Protein AF-A0A7J6QIS1-F1 (afdb_monomer_lite)

Radius of gyration: 15.78 Å; chains: 1; bounding box: 37×29×40 Å

Organism: Perkinsus olseni (NCBI:txid32597)

Structure (mmCIF, N/CA/C/O backbone):
data_AF-A0A7J6QIS1-F1
#
_entry.id   AF-A0A7J6QIS1-F1
#
loop_
_atom_site.group_PDB
_atom_site.id
_atom_site.type_symbol
_atom_site.label_atom_id
_atom_site.label_alt_id
_atom_site.label_comp_id
_atom_site.label_asym_id
_atom_site.label_entity_id
_atom_site.label_seq_id
_atom_site.pdbx_PDB_ins_code
_atom_site.Cartn_x
_atom_site.Cartn_y
_atom_site.Cartn_z
_atom_site.occupancy
_atom_site.B_iso_or_equiv
_atom_site.auth_seq_id
_atom_site.auth_comp_id
_atom_site.auth_asym_id
_atom_site.auth_atom_id
_atom_site.pdbx_PDB_model_num
ATOM 1 N N . MET A 1 1 ? -11.124 -16.860 -24.179 1.00 34.50 1 MET A N 1
ATOM 2 C CA . MET A 1 1 ? -10.151 -15.797 -24.505 1.00 34.50 1 MET A CA 1
ATOM 3 C C . MET A 1 1 ? -9.188 -15.702 -23.327 1.00 34.50 1 MET A C 1
ATOM 5 O O . MET A 1 1 ? -9.628 -15.355 -22.237 1.00 34.50 1 MET A O 1
ATOM 9 N N . SER A 1 2 ? -7.944 -16.158 -23.479 1.00 35.12 2 SER A N 1
ATOM 10 C CA . SER A 1 2 ? -6.930 -16.080 -22.418 1.00 35.12 2 SER A CA 1
ATOM 11 C C . SER A 1 2 ? -6.404 -14.650 -22.326 1.00 35.12 2 SER A C 1
ATOM 13 O O . SER A 1 2 ? -6.109 -14.028 -23.344 1.00 35.12 2 SER A O 1
ATOM 15 N N . LEU A 1 3 ? -6.338 -14.113 -21.109 1.00 31.52 3 LEU A N 1
ATOM 16 C CA . LEU A 1 3 ? -5.778 -12.786 -20.859 1.00 31.52 3 LEU A CA 1
ATOM 17 C C . LEU A 1 3 ? -4.242 -12.828 -20.983 1.00 31.52 3 LEU A C 1
ATOM 19 O O . LEU A 1 3 ? -3.666 -13.872 -20.684 1.00 31.52 3 LEU A O 1
ATOM 23 N N . PRO A 1 4 ? -3.585 -11.724 -21.384 1.00 39.09 4 PRO A N 1
ATOM 24 C CA . PRO A 1 4 ? -2.126 -11.651 -21.509 1.00 39.09 4 PRO A CA 1
ATOM 25 C C . PRO A 1 4 ? -1.386 -12.044 -20.216 1.00 39.09 4 PRO A C 1
ATOM 27 O O . PRO A 1 4 ? -1.831 -11.713 -19.116 1.00 39.09 4 PRO A O 1
ATOM 30 N N . ASP A 1 5 ? -0.220 -12.685 -20.334 1.00 44.94 5 ASP A N 1
ATOM 31 C CA . ASP A 1 5 ? 0.579 -13.208 -19.206 1.00 44.94 5 ASP A CA 1
ATOM 32 C C . ASP A 1 5 ? 1.032 -12.149 -18.177 1.00 44.94 5 ASP A C 1
ATOM 34 O O . ASP A 1 5 ? 1.325 -12.473 -17.021 1.00 44.94 5 ASP A O 1
ATOM 38 N N . SER A 1 6 ? 1.072 -10.867 -18.550 1.00 41.31 6 SER A N 1
ATOM 39 C CA . SER A 1 6 ? 1.333 -9.749 -17.628 1.00 41.31 6 SER A CA 1
ATOM 40 C C . SER A 1 6 ? 0.154 -9.488 -16.679 1.00 41.31 6 SER A C 1
ATOM 42 O O . SER A 1 6 ? 0.353 -9.234 -15.490 1.00 41.31 6 SER A O 1
ATOM 44 N N . LEU A 1 7 ? -1.080 -9.662 -17.162 1.00 40.41 7 LEU A N 1
ATOM 45 C CA . LEU A 1 7 ? -2.309 -9.608 -16.363 1.00 40.41 7 LEU A CA 1
ATOM 46 C C . LEU A 1 7 ? -2.466 -10.841 -15.459 1.00 40.41 7 LEU A C 1
ATOM 48 O O . LEU A 1 7 ? -3.124 -10.762 -14.423 1.00 40.41 7 LEU A O 1
ATOM 52 N N . ALA A 1 8 ? -1.866 -11.982 -15.813 1.00 44.88 8 ALA A N 1
ATOM 53 C CA . ALA A 1 8 ? -1.900 -13.192 -14.990 1.00 44.88 8 ALA A CA 1
ATOM 54 C C . ALA A 1 8 ? -1.049 -13.071 -13.708 1.00 44.88 8 ALA A C 1
ATOM 56 O O . ALA A 1 8 ? -1.458 -13.571 -12.659 1.00 44.88 8 ALA A O 1
ATOM 57 N N . ARG A 1 9 ? 0.088 -12.359 -13.756 1.00 48.56 9 ARG A N 1
ATOM 58 C CA . ARG A 1 9 ? 1.002 -12.186 -12.608 1.00 48.56 9 ARG A CA 1
ATOM 59 C C . ARG A 1 9 ? 0.478 -11.205 -11.554 1.00 48.56 9 ARG A C 1
ATOM 61 O O . ARG A 1 9 ? 0.541 -11.511 -10.366 1.00 48.56 9 ARG A O 1
ATOM 68 N N . GLY A 1 10 ? -0.145 -10.097 -11.968 1.00 50.31 10 GLY A N 1
ATOM 69 C CA . GLY A 1 10 ? -0.805 -9.161 -11.045 1.00 50.31 10 GLY A CA 1
ATOM 70 C C . GLY A 1 10 ? -1.972 -9.793 -10.274 1.00 50.31 10 GLY A C 1
ATOM 71 O O . GLY A 1 10 ? -2.164 -9.522 -9.091 1.00 50.31 10 GLY A O 1
ATOM 72 N N . LYS A 1 11 ? -2.710 -10.726 -10.894 1.00 55.44 11 LYS A N 1
ATOM 73 C CA . LYS A 1 11 ? -3.888 -11.388 -10.298 1.00 55.44 11 LYS A CA 1
ATOM 74 C C . LYS A 1 11 ? -3.607 -12.212 -9.044 1.00 55.44 11 LYS A C 1
ATOM 76 O O . LYS A 1 11 ? -4.519 -12.385 -8.235 1.00 55.44 11 LYS A O 1
ATOM 81 N N . ALA A 1 12 ? -2.384 -12.703 -8.842 1.00 61.94 12 ALA A N 1
ATOM 82 C CA . ALA A 1 12 ? -2.049 -13.418 -7.611 1.00 61.94 12 ALA A CA 1
ATOM 83 C C . ALA A 1 12 ? -2.156 -12.504 -6.376 1.00 61.94 12 ALA A C 1
ATOM 85 O O . ALA A 1 12 ? -2.568 -12.974 -5.315 1.00 61.94 12 ALA A O 1
ATOM 86 N N . ALA A 1 13 ? -1.866 -11.204 -6.519 1.00 67.88 13 ALA A N 1
ATOM 87 C CA . ALA A 1 13 ? -2.025 -10.217 -5.452 1.00 67.88 13 ALA A CA 1
ATOM 88 C C . ALA A 1 13 ? -3.500 -9.857 -5.189 1.00 67.88 13 ALA A C 1
ATOM 90 O O . ALA A 1 13 ? -3.878 -9.604 -4.046 1.00 67.88 13 ALA A O 1
ATOM 91 N N . TYR A 1 14 ? -4.373 -9.941 -6.203 1.00 73.75 14 TYR A N 1
ATOM 92 C CA . TYR A 1 14 ? -5.794 -9.575 -6.074 1.00 73.75 14 TYR A CA 1
ATOM 93 C C . TYR A 1 14 ? -6.548 -10.416 -5.040 1.00 73.75 14 TYR A C 1
ATOM 95 O O . TYR A 1 14 ? -7.509 -9.930 -4.441 1.00 73.75 14 TYR A O 1
ATOM 103 N N . ARG A 1 15 ? -6.129 -11.665 -4.791 1.00 79.75 15 ARG A N 1
ATOM 104 C CA . ARG A 1 15 ? -6.730 -12.481 -3.721 1.00 79.75 15 ARG A CA 1
ATOM 105 C C . ARG A 1 15 ? -6.507 -11.854 -2.342 1.00 79.75 15 ARG A C 1
ATOM 107 O O . ARG A 1 15 ? -7.407 -11.896 -1.510 1.00 79.75 15 ARG A O 1
ATOM 114 N N . TRP A 1 16 ? -5.341 -11.239 -2.132 1.00 85.94 16 TRP A N 1
ATOM 115 C CA . TRP A 1 16 ? -4.996 -10.541 -0.897 1.00 85.94 16 TRP A CA 1
ATOM 116 C C . TRP A 1 16 ? -5.720 -9.207 -0.808 1.00 85.94 16 TRP A C 1
ATOM 118 O O . TRP A 1 16 ? -6.276 -8.900 0.237 1.00 85.94 16 TRP A O 1
ATOM 128 N N . PHE A 1 17 ? -5.837 -8.477 -1.919 1.00 91.00 17 PHE A N 1
ATOM 129 C CA . PHE A 1 17 ? -6.590 -7.221 -1.952 1.00 91.00 17 PHE A CA 1
ATOM 130 C C . PHE A 1 17 ? -8.058 -7.429 -1.581 1.00 91.00 17 PHE A C 1
ATOM 132 O O . PHE A 1 17 ? -8.597 -6.687 -0.769 1.00 91.00 17 PHE A O 1
ATOM 139 N N . ARG A 1 18 ? -8.690 -8.498 -2.083 1.00 89.38 18 ARG A N 1
ATOM 140 C CA . ARG A 1 18 ? -10.055 -8.877 -1.680 1.00 89.38 18 ARG A CA 1
ATOM 141 C C . ARG A 1 18 ? -10.159 -9.317 -0.220 1.00 89.38 18 ARG A C 1
ATOM 143 O O . ARG A 1 18 ? -11.218 -9.149 0.377 1.00 89.38 18 ARG A O 1
ATOM 150 N N . ALA A 1 19 ? -9.112 -9.923 0.339 1.00 90.50 19 ALA A N 1
ATOM 151 C CA . ALA A 1 19 ? -9.086 -10.284 1.754 1.00 90.50 19 ALA A CA 1
ATOM 152 C C . ALA A 1 19 ? -8.988 -9.026 2.629 1.00 90.50 19 ALA A C 1
ATOM 154 O O . ALA A 1 19 ? -9.792 -8.857 3.542 1.00 90.50 19 ALA A O 1
ATOM 155 N N . TRP A 1 20 ? -8.078 -8.109 2.296 1.00 93.69 20 TRP A N 1
ATOM 156 C CA . TRP A 1 20 ? -7.929 -6.832 2.990 1.00 93.69 20 TRP A CA 1
ATOM 157 C C . TRP A 1 20 ? -9.172 -5.956 2.859 1.00 93.69 20 TRP A C 1
ATOM 159 O O . TRP A 1 20 ? -9.618 -5.417 3.860 1.00 93.69 20 TRP A O 1
ATOM 169 N N . GLU A 1 21 ? -9.800 -5.893 1.685 1.00 94.00 21 GLU A N 1
ATOM 170 C CA . GLU A 1 21 ? -11.064 -5.171 1.470 1.00 94.00 21 GLU A CA 1
ATOM 171 C C . GLU A 1 21 ? -12.162 -5.585 2.460 1.00 94.00 21 GLU A C 1
ATOM 173 O O . GLU A 1 21 ? -12.929 -4.748 2.932 1.00 94.00 21 GLU A O 1
ATOM 178 N N . LYS A 1 22 ? -12.227 -6.882 2.787 1.00 92.81 22 LYS A N 1
ATOM 179 C CA . LYS A 1 22 ? -13.187 -7.430 3.754 1.00 92.81 22 LYS A CA 1
ATOM 180 C C . LYS A 1 22 ? -12.772 -7.215 5.208 1.00 92.81 22 LYS A C 1
ATOM 182 O O . LYS A 1 22 ? -13.636 -7.205 6.076 1.00 92.81 22 LYS A O 1
ATOM 187 N N . GLN A 1 23 ? -11.472 -7.128 5.472 1.00 91.75 23 GLN A N 1
ATOM 188 C CA . GLN A 1 23 ? -10.917 -7.016 6.821 1.00 91.75 23 GLN A CA 1
ATOM 189 C C . GLN A 1 23 ? -10.821 -5.562 7.297 1.00 91.75 23 GLN A C 1
ATOM 191 O O . GLN A 1 23 ? -10.935 -5.303 8.491 1.00 91.75 23 GLN A O 1
ATOM 196 N N . ILE A 1 24 ? -10.567 -4.620 6.388 1.00 93.69 24 ILE A N 1
ATOM 197 C CA . ILE A 1 24 ? -10.388 -3.209 6.721 1.00 93.69 24 ILE A CA 1
ATOM 198 C C . ILE A 1 24 ? -11.725 -2.638 7.183 1.00 93.69 24 ILE A C 1
ATOM 200 O O . ILE A 1 24 ? -12.665 -2.467 6.409 1.00 93.69 24 ILE A O 1
ATOM 204 N N . GLU A 1 25 ? -11.781 -2.300 8.464 1.00 91.62 25 GLU A N 1
ATOM 205 C CA . GLU A 1 25 ? -12.887 -1.551 9.038 1.00 91.62 25 GLU A CA 1
ATOM 206 C C . GLU A 1 25 ? -12.777 -0.064 8.684 1.00 91.62 25 GLU A C 1
ATOM 208 O O . GLU A 1 25 ? -11.686 0.515 8.621 1.00 91.62 25 GLU A O 1
ATOM 213 N N . ALA A 1 26 ? -13.929 0.586 8.512 1.00 86.62 26 ALA A N 1
ATOM 214 C CA . ALA A 1 26 ? -13.988 2.012 8.228 1.00 86.62 26 ALA A CA 1
ATOM 215 C C . ALA A 1 26 ? -13.224 2.825 9.291 1.00 86.62 26 ALA A C 1
ATOM 217 O O . ALA A 1 26 ? -13.446 2.703 10.495 1.00 86.62 26 ALA A O 1
ATOM 218 N N . GLY A 1 27 ? -12.298 3.671 8.837 1.00 83.06 27 GLY A N 1
ATOM 219 C CA . GLY A 1 27 ? -11.496 4.527 9.712 1.00 83.06 27 GLY A CA 1
ATOM 220 C C . GLY A 1 27 ? -10.373 3.815 10.477 1.00 83.06 27 GLY A C 1
ATOM 221 O O . GLY A 1 27 ? -9.610 4.494 11.173 1.00 83.06 27 GLY A O 1
ATOM 222 N N . LYS A 1 28 ? -10.194 2.499 10.326 1.00 93.56 28 LYS A N 1
ATOM 223 C CA . LYS A 1 28 ? -9.094 1.730 10.930 1.00 93.56 28 LYS A CA 1
A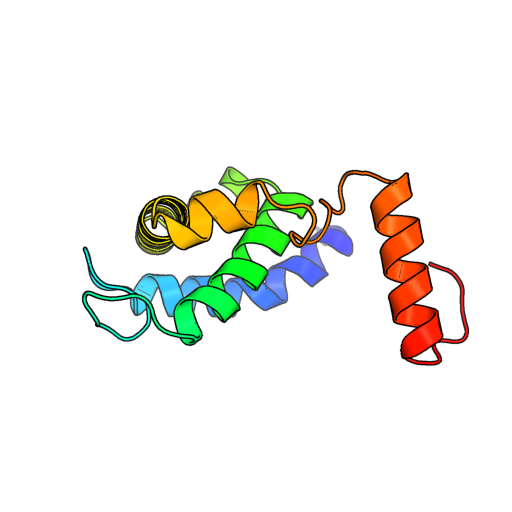TOM 224 C C . LYS A 1 28 ? -7.973 1.444 9.928 1.00 93.56 28 LYS A C 1
ATOM 226 O O . LYS A 1 28 ? -8.090 1.704 8.735 1.00 93.56 28 LYS A O 1
ATOM 231 N N . PHE A 1 29 ? -6.842 0.996 10.454 1.00 94.75 29 PHE A N 1
ATOM 232 C CA . PHE A 1 29 ? -5.734 0.415 9.695 1.00 94.75 29 PHE A CA 1
ATOM 233 C C . PHE A 1 29 ? -5.883 -1.115 9.626 1.00 94.75 29 PHE A C 1
ATOM 235 O O . PHE A 1 29 ? -6.777 -1.666 10.269 1.00 94.75 29 PHE A O 1
ATOM 242 N N . ILE A 1 30 ? -5.044 -1.811 8.848 1.00 92.12 30 ILE A N 1
ATOM 243 C CA . ILE A 1 30 ? -5.227 -3.243 8.516 1.00 92.12 30 ILE A CA 1
ATOM 244 C C . ILE A 1 30 ? -5.369 -4.143 9.753 1.00 92.12 30 ILE A C 1
ATOM 246 O O . ILE A 1 30 ? -6.104 -5.130 9.727 1.00 92.12 30 ILE A O 1
ATOM 250 N N . ALA A 1 31 ? -4.704 -3.794 10.855 1.00 91.25 31 ALA A N 1
ATOM 251 C CA . ALA A 1 31 ? -4.763 -4.535 12.114 1.00 91.25 31 ALA A CA 1
ATOM 252 C C . ALA A 1 31 ? -5.980 -4.188 13.007 1.00 91.25 31 ALA A C 1
ATOM 254 O O . ALA A 1 31 ? -5.997 -4.558 14.177 1.00 91.25 31 ALA A O 1
ATOM 255 N N . GLY A 1 32 ? -6.970 -3.436 12.510 1.00 93.12 32 GLY A N 1
ATOM 256 C CA . GLY A 1 32 ? -8.121 -2.964 13.302 1.00 93.12 32 GLY A CA 1
ATOM 257 C C . GLY A 1 32 ? -7.790 -1.800 14.250 1.00 93.12 32 GLY A C 1
ATOM 258 O O . GLY A 1 32 ? -8.594 -1.389 15.090 1.00 93.12 32 GLY A O 1
ATOM 259 N N . THR A 1 33 ? -6.593 -1.229 14.127 1.00 93.00 33 THR A N 1
ATOM 260 C CA . THR A 1 33 ? -6.069 -0.176 15.002 1.00 93.00 33 THR A CA 1
ATOM 261 C C . THR A 1 33 ? -6.358 1.224 14.457 1.00 93.00 33 THR A C 1
ATOM 263 O O . THR A 1 33 ? -6.617 1.428 13.271 1.00 93.00 33 THR A O 1
ATOM 266 N N . SER A 1 34 ? -6.311 2.235 15.330 1.00 92.25 34 SER A N 1
ATOM 267 C CA . SER A 1 34 ? -6.373 3.647 14.915 1.00 92.25 34 SER A CA 1
ATOM 268 C C . SER A 1 34 ? -5.033 4.182 14.402 1.00 92.25 34 SER A C 1
ATOM 270 O O . SER A 1 34 ? -5.025 5.189 13.699 1.00 92.25 34 SER A O 1
ATOM 272 N N . GLN A 1 35 ? -3.930 3.499 14.719 1.00 92.75 35 GLN A N 1
ATOM 273 C CA . GLN A 1 35 ? -2.565 3.822 14.298 1.00 92.75 35 GLN A CA 1
ATOM 274 C C . GLN A 1 35 ? -2.046 2.784 13.298 1.00 92.75 35 GLN A C 1
ATOM 276 O O . GLN A 1 35 ? -2.404 1.610 13.436 1.00 92.75 35 GLN A O 1
ATOM 281 N N . PRO A 1 36 ? -1.220 3.181 12.315 1.00 94.56 36 PRO A N 1
ATOM 282 C CA . PRO A 1 36 ? -0.644 2.241 11.368 1.00 94.56 36 PRO A CA 1
ATOM 283 C C . PRO A 1 36 ? 0.356 1.315 12.060 1.00 94.56 36 PRO A C 1
ATOM 285 O O . PRO A 1 36 ? 1.040 1.691 13.013 1.00 94.56 36 PRO A O 1
ATOM 288 N N . THR A 1 37 ? 0.453 0.100 11.545 1.00 94.50 37 THR A N 1
ATOM 289 C CA . THR A 1 37 ? 1.380 -0.936 11.997 1.00 94.50 37 THR A CA 1
ATOM 290 C C . THR A 1 37 ? 2.311 -1.340 10.856 1.00 94.50 37 THR A C 1
ATOM 292 O O . THR A 1 37 ? 2.157 -0.899 9.717 1.00 94.50 37 THR A O 1
ATOM 295 N N . VAL A 1 38 ? 3.261 -2.235 11.132 1.00 93.75 38 VAL A N 1
ATOM 296 C CA . VAL A 1 38 ? 4.103 -2.838 10.082 1.00 93.75 38 VAL A CA 1
ATOM 297 C C . VAL A 1 38 ? 3.259 -3.558 9.019 1.00 93.75 38 VAL A C 1
ATOM 299 O O . VAL A 1 38 ? 3.641 -3.593 7.854 1.00 93.75 38 VAL A O 1
ATOM 302 N N . ALA A 1 39 ? 2.078 -4.077 9.374 1.00 93.12 39 ALA A N 1
ATOM 303 C CA . ALA A 1 39 ? 1.188 -4.694 8.393 1.00 93.12 39 ALA A CA 1
ATOM 304 C C . ALA A 1 39 ? 0.759 -3.696 7.304 1.00 93.12 39 ALA A C 1
ATOM 306 O O . ALA A 1 39 ? 0.681 -4.063 6.132 1.00 93.12 39 ALA A O 1
ATOM 307 N N . ASP A 1 40 ? 0.543 -2.431 7.675 1.00 95.12 40 ASP A N 1
ATOM 308 C CA . ASP A 1 40 ? 0.142 -1.388 6.738 1.00 95.12 40 ASP A CA 1
ATOM 309 C C . ASP A 1 40 ? 1.272 -1.039 5.765 1.00 95.12 40 ASP A C 1
ATOM 311 O O . ASP A 1 40 ? 1.017 -0.904 4.572 1.00 95.12 40 ASP A O 1
ATOM 315 N N . SER A 1 41 ? 2.526 -0.952 6.227 1.00 93.19 41 SER A N 1
ATOM 316 C CA . SER A 1 41 ? 3.664 -0.677 5.336 1.00 93.19 41 SER A CA 1
ATOM 317 C C . SER A 1 41 ? 3.911 -1.816 4.348 1.00 93.19 41 SER A C 1
ATOM 319 O O . SER A 1 41 ? 4.105 -1.560 3.158 1.00 93.19 41 SER A O 1
ATOM 321 N N . CYS A 1 42 ? 3.837 -3.068 4.806 1.00 92.19 42 CYS A N 1
ATOM 322 C CA . CYS A 1 42 ? 3.966 -4.235 3.937 1.00 92.19 42 CYS A CA 1
ATOM 323 C C . CYS A 1 42 ? 2.842 -4.296 2.896 1.00 92.19 42 CYS A C 1
ATOM 325 O O . CYS A 1 42 ? 3.114 -4.473 1.709 1.00 92.19 42 CYS A O 1
ATOM 327 N N . ALA A 1 43 ? 1.588 -4.116 3.318 1.00 93.19 43 ALA A N 1
ATOM 328 C CA . ALA A 1 43 ? 0.455 -4.122 2.401 1.00 93.19 43 ALA A CA 1
ATOM 329 C C . ALA A 1 43 ? 0.523 -2.958 1.405 1.00 93.19 43 ALA A C 1
ATOM 331 O O . ALA A 1 43 ? 0.245 -3.153 0.221 1.00 93.19 43 ALA A O 1
ATOM 332 N N . LEU A 1 44 ? 0.944 -1.769 1.856 1.00 93.75 44 LEU A N 1
ATOM 333 C CA . LEU A 1 44 ? 1.022 -0.587 1.002 1.00 93.75 44 LEU A CA 1
ATOM 334 C C . LEU A 1 44 ? 2.031 -0.801 -0.117 1.00 93.75 44 LEU A C 1
ATOM 336 O O . LEU A 1 44 ? 1.720 -0.461 -1.251 1.00 93.75 44 LEU A O 1
ATOM 340 N N . ARG A 1 45 ? 3.190 -1.418 0.156 1.00 90.56 45 ARG A N 1
ATOM 341 C CA . ARG A 1 45 ? 4.163 -1.732 -0.903 1.00 90.56 45 ARG A CA 1
ATOM 342 C C . ARG A 1 45 ? 3.538 -2.593 -1.999 1.00 90.56 45 ARG A C 1
ATOM 344 O O . ARG A 1 45 ? 3.655 -2.245 -3.165 1.00 90.56 45 ARG A O 1
ATOM 351 N N . VAL A 1 46 ? 2.820 -3.654 -1.628 1.00 89.81 46 VAL A N 1
ATOM 352 C CA . VAL A 1 46 ? 2.176 -4.559 -2.597 1.00 89.81 46 VAL A CA 1
ATOM 353 C C . VAL A 1 46 ? 1.091 -3.843 -3.408 1.00 89.81 46 VAL A C 1
ATOM 355 O O . VAL A 1 46 ? 0.975 -4.064 -4.616 1.00 89.81 46 VAL A O 1
ATOM 358 N N . VAL A 1 47 ? 0.291 -2.988 -2.761 1.00 91.44 47 VAL A N 1
ATOM 359 C CA . VAL A 1 47 ? -0.737 -2.189 -3.444 1.00 91.44 47 VAL A CA 1
ATOM 360 C C . VAL A 1 47 ? -0.098 -1.174 -4.388 1.00 91.44 47 VAL A C 1
ATOM 362 O O . VAL A 1 47 ? -0.493 -1.122 -5.549 1.00 91.44 47 VAL A O 1
ATOM 365 N N . GLU A 1 48 ? 0.899 -0.413 -3.928 1.00 90.75 48 GLU A N 1
ATOM 366 C CA . GLU A 1 48 ? 1.596 0.580 -4.750 1.00 90.75 48 GLU A CA 1
ATOM 367 C C . GLU A 1 48 ? 2.312 -0.071 -5.933 1.00 90.75 48 GLU A C 1
ATOM 369 O O . GLU A 1 48 ? 2.194 0.451 -7.033 1.00 90.75 48 GLU A O 1
ATOM 374 N N . ASP A 1 49 ? 2.950 -1.235 -5.762 1.00 85.62 49 ASP A N 1
ATOM 375 C CA . ASP A 1 49 ? 3.523 -2.002 -6.877 1.00 85.62 49 ASP A CA 1
ATOM 376 C C . ASP A 1 49 ? 2.468 -2.273 -7.955 1.00 85.62 49 ASP A C 1
ATOM 378 O O . ASP A 1 49 ? 2.642 -1.938 -9.127 1.00 85.62 49 ASP A O 1
ATOM 382 N N . CYS A 1 50 ? 1.322 -2.835 -7.565 1.00 84.69 50 CYS A N 1
ATOM 383 C CA . CYS A 1 50 ? 0.261 -3.142 -8.520 1.00 84.69 50 CYS A CA 1
ATOM 384 C C . CYS A 1 50 ? -0.315 -1.874 -9.164 1.00 84.69 50 CYS A C 1
ATOM 386 O O . CYS A 1 50 ? -0.559 -1.862 -10.368 1.00 84.69 50 CYS A O 1
ATOM 388 N N . VAL A 1 51 ? -0.525 -0.806 -8.393 1.00 88.44 51 VAL A N 1
ATOM 389 C CA . VAL A 1 51 ? -1.021 0.482 -8.899 1.00 88.44 51 VAL A CA 1
ATOM 390 C C . VAL A 1 51 ? -0.022 1.114 -9.869 1.00 88.44 51 VAL A C 1
ATOM 392 O O . VAL A 1 51 ? -0.419 1.666 -10.896 1.00 88.44 51 VAL A O 1
ATOM 395 N N . GLU A 1 52 ? 1.274 1.019 -9.589 1.00 85.06 52 GLU A N 1
ATOM 396 C CA . GLU A 1 52 ? 2.325 1.535 -10.457 1.00 85.06 52 GLU A CA 1
ATOM 397 C C . GLU A 1 52 ? 2.359 0.767 -11.784 1.00 85.06 52 GLU A C 1
ATOM 399 O O . GLU A 1 52 ? 2.400 1.409 -12.832 1.00 85.06 52 GLU A O 1
ATOM 404 N N . TYR A 1 53 ? 2.238 -0.565 -11.775 1.00 77.56 53 TYR A N 1
ATOM 405 C CA . TYR A 1 53 ? 2.190 -1.377 -13.000 1.00 77.56 53 TYR A CA 1
ATOM 406 C C . TYR A 1 53 ? 0.881 -1.217 -13.785 1.00 77.56 53 TYR A C 1
ATOM 408 O O . TYR A 1 53 ? 0.906 -0.929 -14.982 1.00 77.56 53 TYR A O 1
ATOM 416 N N . PHE A 1 54 ? -0.263 -1.384 -13.123 1.00 79.31 54 PHE A N 1
ATOM 417 C CA . PHE A 1 54 ? -1.565 -1.565 -13.776 1.00 79.31 54 PHE A CA 1
ATOM 418 C C . PHE A 1 54 ? -2.457 -0.320 -13.729 1.00 79.31 54 PHE A C 1
ATOM 420 O O . PHE A 1 54 ? -3.368 -0.192 -14.529 1.00 79.31 54 PHE A O 1
ATOM 427 N N . GLY A 1 55 ? -2.163 0.646 -12.859 1.00 84.56 55 GLY A N 1
ATOM 428 C CA . GLY A 1 55 ? -2.986 1.839 -12.662 1.00 84.56 55 GLY A CA 1
ATOM 429 C C . GLY A 1 55 ? -3.968 1.703 -11.498 1.00 84.56 55 GLY A C 1
ATOM 430 O O . GLY A 1 55 ? -4.358 0.609 -11.096 1.00 84.56 55 GLY A O 1
ATOM 431 N N . VAL A 1 56 ? -4.360 2.852 -10.935 1.00 89.44 56 VAL A N 1
ATOM 432 C CA . VAL A 1 56 ? -5.218 2.927 -9.738 1.00 89.44 56 VAL A CA 1
ATOM 433 C C . VAL A 1 56 ? -6.571 2.263 -9.968 1.00 89.44 56 VAL A C 1
ATOM 435 O O . VAL A 1 56 ? -6.994 1.466 -9.140 1.00 89.44 56 VAL A O 1
ATOM 438 N N . GLU A 1 57 ? -7.251 2.582 -11.069 1.00 88.62 57 GLU A N 1
ATOM 439 C CA . GLU A 1 57 ? -8.627 2.119 -11.285 1.00 88.62 57 GLU A CA 1
ATOM 440 C C . GLU A 1 57 ? -8.695 0.618 -11.584 1.00 88.62 57 GLU A C 1
ATOM 442 O O . GLU A 1 57 ? -9.558 -0.066 -11.036 1.00 88.62 57 GLU A O 1
ATOM 447 N N . ASP A 1 58 ? -7.735 0.078 -12.339 1.00 84.00 58 ASP A N 1
ATOM 448 C CA . ASP A 1 58 ? -7.664 -1.362 -12.608 1.00 84.00 58 ASP A CA 1
ATOM 449 C C . ASP A 1 58 ? -7.472 -2.170 -11.315 1.00 84.00 58 ASP A C 1
ATOM 451 O O . ASP A 1 58 ? -8.047 -3.248 -11.163 1.00 84.00 58 ASP A O 1
ATOM 455 N N . VAL A 1 59 ? -6.715 -1.627 -10.353 1.00 86.75 59 VAL A N 1
ATOM 456 C CA . VAL A 1 59 ? -6.396 -2.296 -9.083 1.00 86.75 59 VAL A CA 1
ATOM 457 C C . VAL A 1 59 ? -7.448 -2.060 -7.999 1.00 86.75 59 VAL A C 1
ATOM 459 O O . VAL A 1 59 ? -7.800 -2.995 -7.279 1.00 86.75 59 VAL A O 1
ATOM 462 N N . LEU A 1 60 ? -7.939 -0.828 -7.852 1.00 91.19 60 LEU A N 1
ATOM 463 C CA . LEU A 1 60 ? -8.735 -0.380 -6.702 1.00 91.19 60 LEU A CA 1
ATOM 464 C C . LEU A 1 60 ? -10.182 -0.007 -7.045 1.00 91.19 60 LEU A C 1
ATOM 466 O O . LEU A 1 60 ? -10.961 0.246 -6.128 1.00 91.19 60 LEU A O 1
ATOM 470 N N . GLY A 1 61 ? -10.579 0.005 -8.322 1.00 86.75 61 GLY A N 1
ATOM 471 C CA . GLY A 1 61 ? -11.906 0.468 -8.751 1.00 86.75 61 GLY A CA 1
ATOM 472 C C . GLY A 1 61 ? -13.079 -0.301 -8.125 1.00 86.75 61 GLY A C 1
ATOM 473 O O . GLY A 1 61 ? -14.157 0.254 -7.938 1.00 86.75 61 GLY A O 1
ATOM 474 N N . GLY A 1 62 ? -12.863 -1.564 -7.741 1.00 88.69 62 GLY A N 1
ATOM 475 C CA . GLY A 1 62 ? -13.849 -2.402 -7.047 1.00 88.69 62 GLY A CA 1
ATOM 476 C C . GLY A 1 62 ? -13.582 -2.625 -5.555 1.00 88.69 62 GLY A C 1
ATOM 477 O O . GLY A 1 62 ? -14.197 -3.517 -4.977 1.00 88.69 62 GLY A O 1
ATOM 478 N N . LEU A 1 63 ? -12.637 -1.894 -4.955 1.00 92.50 63 LEU A N 1
ATOM 479 C CA . LEU A 1 63 ? -12.139 -2.119 -3.591 1.00 92.50 63 LEU A CA 1
ATOM 480 C C . LEU A 1 63 ? -12.160 -0.806 -2.779 1.00 92.50 63 LEU A C 1
ATOM 482 O O . LEU A 1 63 ? -11.105 -0.211 -2.524 1.00 92.50 63 LEU A O 1
ATOM 486 N N . PRO A 1 64 ? -13.355 -0.285 -2.437 1.00 94.50 64 PRO A N 1
ATOM 487 C CA . PRO A 1 64 ? -13.499 1.023 -1.804 1.00 94.50 64 PRO A CA 1
ATOM 488 C C . PRO A 1 64 ? -12.842 1.123 -0.420 1.00 94.50 64 PRO A C 1
ATOM 490 O O . PRO A 1 64 ? -12.267 2.170 -0.117 1.00 94.50 64 PRO A O 1
ATOM 493 N N . ASN A 1 65 ? -12.871 0.073 0.408 1.00 93.81 65 ASN A N 1
ATOM 494 C CA . ASN A 1 65 ? -12.238 0.113 1.731 1.00 93.81 65 ASN A CA 1
ATOM 495 C C . ASN A 1 65 ? -10.715 0.150 1.607 1.00 93.81 65 ASN A C 1
ATOM 497 O O . ASN A 1 65 ? -10.055 0.934 2.289 1.00 93.81 65 ASN A O 1
ATOM 501 N N . LEU A 1 66 ? -10.154 -0.651 0.700 1.00 94.38 66 LEU A N 1
ATOM 502 C CA . LEU A 1 66 ? -8.727 -0.665 0.413 1.00 94.38 66 LEU A CA 1
ATOM 503 C C . LEU A 1 66 ? -8.273 0.670 -0.188 1.00 94.38 66 LEU A C 1
ATOM 505 O O . LEU A 1 66 ? -7.225 1.184 0.196 1.00 94.38 66 LEU A O 1
ATOM 509 N N . ARG A 1 67 ? -9.073 1.277 -1.074 1.00 94.94 67 ARG A N 1
ATOM 510 C CA . ARG A 1 67 ? -8.810 2.623 -1.607 1.00 94.94 67 ARG A CA 1
ATOM 511 C C . ARG A 1 67 ? -8.785 3.668 -0.491 1.00 94.94 67 ARG A C 1
ATOM 513 O O . ARG A 1 67 ? -7.806 4.398 -0.366 1.00 94.94 67 ARG A O 1
ATOM 520 N N . ALA A 1 68 ? -9.810 3.691 0.359 1.00 95.19 68 ALA A N 1
ATOM 521 C CA . ALA A 1 68 ? -9.892 4.631 1.474 1.00 95.19 68 ALA A CA 1
ATOM 522 C C . ALA A 1 68 ? -8.742 4.445 2.479 1.00 95.19 68 ALA A C 1
ATOM 524 O O . ALA A 1 68 ? -8.154 5.423 2.944 1.00 95.19 68 ALA A O 1
ATOM 525 N N . TRP A 1 69 ? -8.384 3.198 2.793 1.00 96.75 69 TRP A N 1
ATOM 526 C CA . TRP A 1 69 ? -7.233 2.876 3.636 1.00 96.75 69 TRP A CA 1
ATOM 527 C C . TRP A 1 69 ? -5.917 3.363 3.024 1.00 96.75 69 TRP A C 1
ATOM 529 O O . TRP A 1 69 ? -5.125 4.002 3.720 1.00 96.75 69 TRP A O 1
ATOM 539 N N . ARG A 1 70 ? -5.699 3.115 1.728 1.00 96.06 70 ARG A N 1
ATOM 540 C CA . ARG A 1 70 ? -4.507 3.561 1.001 1.00 96.06 70 ARG A CA 1
ATOM 541 C C . ARG A 1 70 ? -4.382 5.077 1.066 1.00 96.06 70 ARG A C 1
ATOM 543 O O . ARG A 1 70 ? -3.330 5.587 1.442 1.00 96.06 70 ARG A O 1
ATOM 550 N N . ASP A 1 71 ? -5.458 5.790 0.746 1.00 95.75 71 ASP A N 1
ATOM 551 C CA . ASP A 1 71 ? -5.471 7.251 0.748 1.00 95.75 71 ASP A CA 1
ATOM 552 C C . ASP A 1 71 ? -5.219 7.798 2.159 1.00 95.75 71 A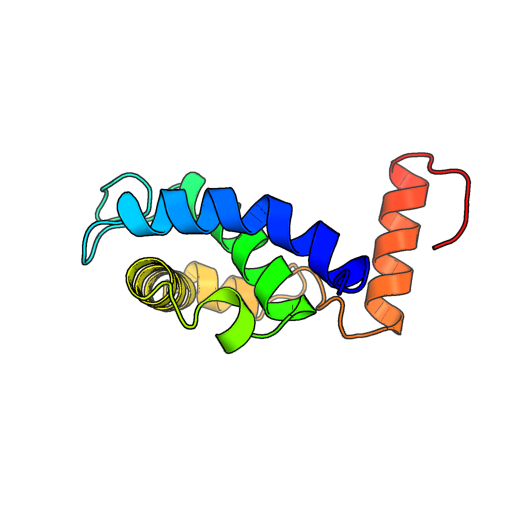SP A C 1
ATOM 554 O O . ASP A 1 71 ? -4.423 8.720 2.341 1.00 95.75 71 ASP A O 1
ATOM 558 N N . LYS A 1 72 ? -5.812 7.184 3.189 1.00 95.44 72 LYS A N 1
ATOM 559 C CA . LYS A 1 72 ? -5.529 7.521 4.589 1.00 95.44 72 LYS A CA 1
ATOM 560 C C . LYS A 1 72 ? -4.052 7.317 4.928 1.00 95.44 72 LYS A C 1
ATOM 562 O O . LYS A 1 72 ? -3.440 8.193 5.538 1.00 95.44 72 LYS A O 1
ATOM 567 N N . PHE A 1 73 ? -3.474 6.173 4.564 1.00 96.06 73 PHE A N 1
ATOM 568 C CA . PHE A 1 73 ? -2.111 5.833 4.957 1.00 96.06 73 PHE A CA 1
ATOM 569 C C . PHE A 1 73 ? -1.060 6.670 4.218 1.00 96.06 73 PHE A C 1
ATOM 571 O O . PHE A 1 73 ? -0.104 7.134 4.839 1.00 96.06 73 PHE A O 1
ATOM 578 N N . LEU A 1 74 ? -1.280 6.966 2.934 1.00 95.50 74 LEU A N 1
ATOM 579 C CA . LEU A 1 74 ? -0.429 7.866 2.148 1.00 95.50 74 LEU A CA 1
ATOM 580 C C . LEU A 1 74 ? -0.429 9.311 2.663 1.00 95.50 74 LEU A C 1
ATOM 582 O O . LEU A 1 74 ? 0.519 10.042 2.394 1.00 95.50 74 LEU A O 1
ATOM 586 N N . ASN A 1 75 ? -1.448 9.708 3.429 1.00 95.75 75 ASN A N 1
ATOM 587 C CA . ASN A 1 75 ? -1.526 11.017 4.078 1.00 95.75 75 ASN A CA 1
ATOM 588 C C . ASN A 1 75 ? -0.918 11.052 5.492 1.00 95.75 75 ASN A C 1
ATOM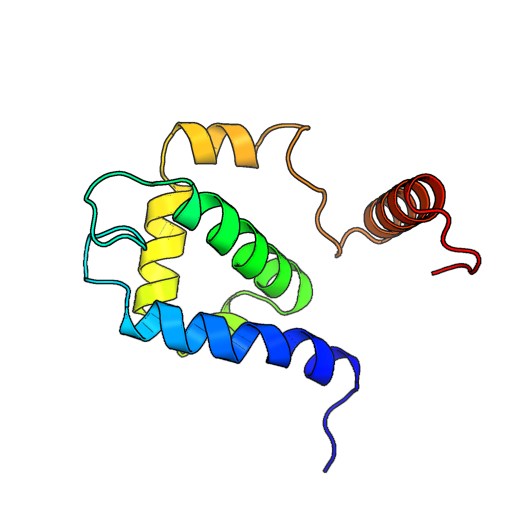 590 O O . ASN A 1 75 ? -0.874 12.115 6.113 1.00 95.75 75 ASN A O 1
ATOM 594 N N . VAL A 1 76 ? -0.410 9.931 6.021 1.00 94.19 76 VAL A N 1
ATOM 595 C CA . VAL A 1 76 ? 0.350 9.947 7.282 1.00 94.19 76 VAL A CA 1
ATOM 596 C C . VAL A 1 76 ? 1.646 10.743 7.067 1.00 94.19 76 VAL A C 1
ATOM 598 O O . VAL A 1 76 ? 2.369 10.437 6.119 1.00 94.19 76 VAL A O 1
ATOM 601 N N . PRO A 1 77 ? 2.011 11.717 7.929 1.00 94.19 77 PRO A N 1
ATOM 602 C CA . PRO A 1 77 ? 3.142 12.618 7.675 1.00 94.19 77 PRO A CA 1
ATOM 603 C C . PRO A 1 77 ? 4.466 11.914 7.352 1.00 94.19 77 PRO A C 1
ATOM 605 O O . PRO A 1 77 ? 5.164 12.299 6.414 1.00 94.19 77 PRO A O 1
ATOM 608 N N . ALA A 1 78 ? 4.789 10.841 8.079 1.00 92.06 78 ALA A N 1
ATOM 609 C CA . ALA A 1 78 ? 5.983 10.040 7.817 1.00 92.06 78 ALA A CA 1
ATOM 610 C C . ALA A 1 78 ? 5.937 9.355 6.440 1.00 92.06 78 ALA A C 1
ATOM 612 O O . ALA A 1 78 ? 6.955 9.278 5.756 1.00 92.06 78 ALA A O 1
ATOM 613 N N . MET A 1 79 ? 4.754 8.911 6.007 1.00 93.62 79 MET A N 1
ATOM 614 C CA . MET A 1 79 ? 4.564 8.309 4.691 1.00 93.62 79 MET A CA 1
ATOM 615 C C . MET A 1 79 ? 4.651 9.358 3.580 1.00 93.62 79 MET A C 1
ATOM 617 O O . MET A 1 79 ? 5.330 9.131 2.587 1.00 93.62 79 MET A O 1
ATOM 621 N N . VAL A 1 80 ? 4.065 10.545 3.770 1.00 93.94 80 VAL A N 1
ATOM 622 C CA . VAL A 1 80 ? 4.212 11.675 2.833 1.00 93.94 80 VAL A CA 1
ATOM 623 C C . VAL A 1 80 ? 5.687 12.030 2.635 1.00 93.94 80 VAL A C 1
ATOM 625 O O . VAL A 1 80 ? 6.120 12.250 1.503 1.00 93.94 80 VAL A O 1
ATOM 628 N N . ALA A 1 81 ? 6.463 12.080 3.722 1.00 93.94 81 ALA A N 1
ATOM 629 C CA . ALA A 1 81 ? 7.898 12.335 3.661 1.00 93.94 81 ALA A CA 1
ATOM 630 C C . ALA A 1 81 ? 8.642 11.203 2.935 1.00 93.94 81 ALA A C 1
ATOM 632 O O . ALA A 1 81 ? 9.421 11.471 2.021 1.00 93.94 81 ALA A O 1
ATOM 633 N N . PHE A 1 82 ? 8.355 9.942 3.279 1.00 91.81 82 PHE A N 1
ATOM 634 C CA . PHE A 1 82 ? 8.958 8.775 2.633 1.00 91.81 82 PHE A CA 1
ATOM 635 C C . PHE A 1 82 ? 8.677 8.732 1.125 1.00 91.81 82 PHE A C 1
ATOM 637 O O . PHE A 1 82 ? 9.600 8.550 0.335 1.00 91.81 82 PHE A O 1
ATOM 644 N N . MET A 1 83 ? 7.432 8.978 0.707 1.00 88.75 83 MET A N 1
ATOM 645 C CA . MET A 1 83 ? 7.018 8.915 -0.700 1.00 88.75 83 MET A CA 1
ATOM 646 C C . MET A 1 83 ? 7.654 9.997 -1.583 1.00 88.75 83 MET A C 1
ATOM 648 O O . MET A 1 83 ? 7.631 9.860 -2.807 1.00 88.75 83 MET A O 1
ATOM 652 N N . LYS A 1 84 ? 8.218 11.048 -0.972 1.00 89.50 84 LYS A N 1
ATOM 653 C CA . LYS A 1 84 ? 9.004 12.110 -1.623 1.00 89.50 84 LYS A CA 1
ATOM 654 C C . LYS A 1 84 ? 10.518 11.911 -1.485 1.00 89.50 84 LYS A C 1
ATOM 656 O O . LYS A 1 84 ? 11.282 12.694 -2.040 1.00 89.50 84 LYS A O 1
ATOM 661 N N . SER A 1 85 ? 10.952 10.921 -0.708 1.00 90.12 85 SER A N 1
ATOM 662 C CA . SER A 1 85 ? 12.367 10.671 -0.440 1.00 90.12 85 SER A CA 1
ATOM 663 C C . SER A 1 85 ? 13.028 9.887 -1.573 1.00 90.12 85 SER A C 1
ATOM 665 O O . SER A 1 85 ? 12.372 9.133 -2.290 1.00 90.12 85 SER A O 1
ATOM 667 N N . SER A 1 86 ? 14.352 10.004 -1.678 1.00 86.06 86 SER A N 1
ATOM 668 C CA . SER A 1 86 ? 15.171 9.172 -2.569 1.00 86.06 86 SER A CA 1
ATOM 669 C C . SER A 1 86 ? 15.196 7.694 -2.167 1.00 86.06 86 SER A C 1
ATOM 671 O O . SER A 1 86 ? 15.604 6.857 -2.965 1.00 86.06 86 SER A O 1
ATOM 673 N N . SER A 1 87 ? 14.752 7.362 -0.951 1.00 84.62 87 SER A N 1
ATOM 674 C CA . SER A 1 87 ? 14.655 5.983 -0.461 1.00 84.62 87 SER A CA 1
ATOM 675 C C . SER A 1 87 ? 13.403 5.257 -0.956 1.00 84.62 87 SER A C 1
ATOM 677 O O . SER A 1 87 ? 13.263 4.055 -0.724 1.00 84.62 87 SER A O 1
ATOM 679 N N . ARG A 1 88 ? 12.463 5.958 -1.606 1.00 84.00 88 ARG A N 1
ATOM 680 C CA . ARG A 1 88 ? 11.317 5.312 -2.246 1.00 84.00 88 ARG A CA 1
ATOM 681 C C . ARG A 1 88 ? 11.812 4.506 -3.445 1.00 84.00 88 ARG A C 1
ATOM 683 O O . ARG A 1 88 ? 12.515 5.034 -4.302 1.00 84.00 88 ARG A O 1
ATOM 690 N N . MET A 1 89 ? 11.373 3.251 -3.530 1.00 76.69 89 MET A N 1
ATOM 691 C CA . MET A 1 89 ? 11.628 2.425 -4.706 1.00 76.69 89 MET A CA 1
ATOM 692 C C . MET A 1 89 ? 11.111 3.135 -5.970 1.00 76.69 89 MET A C 1
ATOM 694 O O . MET A 1 89 ? 9.965 3.601 -5.970 1.00 76.69 89 MET A O 1
ATOM 698 N N . PRO A 1 90 ? 11.931 3.240 -7.025 1.00 75.19 90 PRO A N 1
ATOM 699 C CA . PRO A 1 90 ? 11.528 3.885 -8.263 1.00 75.19 90 PRO A CA 1
ATOM 700 C C . PRO A 1 90 ? 10.324 3.205 -8.905 1.00 75.19 90 PRO A C 1
ATOM 702 O O . PRO A 1 90 ? 10.142 1.995 -8.778 1.00 75.19 90 PRO A O 1
ATOM 705 N N . SER A 1 91 ? 9.520 3.984 -9.628 1.00 74.12 91 SER A N 1
ATOM 706 C CA . SER A 1 91 ? 8.383 3.424 -10.350 1.00 74.12 91 SER A CA 1
ATOM 707 C C . SER A 1 91 ? 8.875 2.470 -11.450 1.00 74.12 91 SER A C 1
ATOM 709 O O . SER A 1 91 ? 9.723 2.869 -12.254 1.00 74.12 91 SER A O 1
ATOM 711 N N . PRO A 1 92 ? 8.299 1.263 -11.572 1.00 68.62 92 PRO A N 1
ATOM 712 C CA . PRO A 1 92 ? 8.630 0.314 -12.635 1.00 68.62 92 PRO A CA 1
ATOM 713 C C . PRO A 1 92 ? 8.280 0.819 -14.044 1.00 68.62 92 PRO A C 1
ATOM 715 O O . PRO A 1 92 ? 8.752 0.272 -15.035 1.00 68.62 92 PRO A O 1
ATOM 718 N N . LYS A 1 93 ? 7.469 1.880 -14.159 1.00 68.50 93 LYS A N 1
ATOM 719 C CA . LYS A 1 93 ? 7.169 2.536 -15.442 1.00 68.50 93 LYS A CA 1
ATOM 720 C C . LYS A 1 93 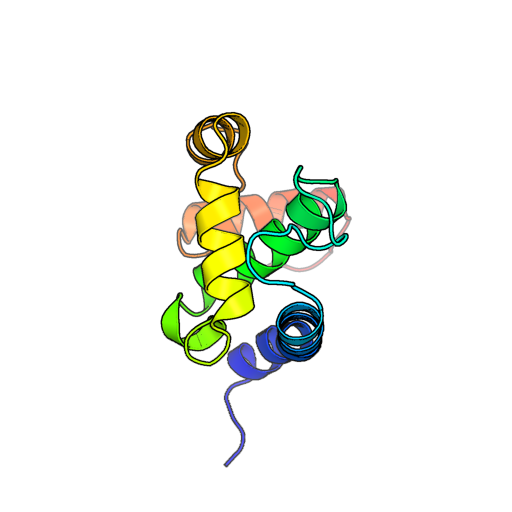? 8.321 3.389 -15.973 1.00 68.50 93 LYS A C 1
ATOM 722 O O . LYS A 1 93 ? 8.289 3.780 -17.136 1.00 68.50 93 LYS A O 1
ATOM 727 N N . VAL A 1 94 ? 9.323 3.694 -15.148 1.00 73.62 94 VAL A N 1
ATOM 728 C CA . VAL A 1 94 ? 10.547 4.357 -15.603 1.00 73.62 94 VAL A CA 1
ATOM 729 C C . VAL A 1 94 ? 11.495 3.267 -16.088 1.00 73.62 94 VAL A C 1
ATOM 731 O O . VAL A 1 94 ? 12.181 2.637 -15.288 1.00 73.62 94 VAL A O 1
ATOM 734 N N . GLU A 1 95 ? 11.494 3.018 -17.398 1.00 68.31 95 GLU A N 1
ATOM 735 C CA . GLU A 1 95 ? 12.184 1.883 -18.030 1.00 68.31 95 GLU A CA 1
ATOM 736 C C . GLU A 1 95 ? 13.663 1.784 -17.626 1.00 68.31 95 GLU A C 1
ATOM 738 O O . GLU A 1 95 ? 14.144 0.716 -17.246 1.00 68.31 95 GLU A O 1
ATOM 743 N N . GLU A 1 96 ? 14.369 2.915 -17.621 1.00 73.44 96 GLU A N 1
ATOM 744 C CA . GLU A 1 96 ? 15.776 2.971 -17.226 1.00 73.44 96 GLU A CA 1
ATOM 745 C C . GLU A 1 96 ? 15.973 2.583 -15.754 1.00 73.44 96 GLU A C 1
ATOM 747 O O . GLU A 1 96 ? 16.845 1.777 -15.431 1.00 73.44 96 GLU A O 1
ATOM 752 N N . THR A 1 97 ? 15.121 3.075 -14.854 1.00 68.56 97 THR A N 1
ATOM 753 C CA . THR A 1 97 ? 15.250 2.780 -13.425 1.00 68.56 97 THR A CA 1
ATOM 754 C C . THR A 1 97 ? 14.786 1.371 -13.065 1.00 68.56 97 THR A C 1
ATOM 756 O O . THR A 1 97 ? 15.406 0.725 -12.224 1.00 68.56 97 THR A O 1
ATOM 759 N N . SER A 1 98 ? 13.759 0.854 -13.742 1.00 66.75 98 SER A N 1
ATOM 760 C CA . SER A 1 98 ? 13.328 -0.537 -13.597 1.00 66.75 98 SER A CA 1
ATOM 761 C C . SER A 1 98 ? 14.421 -1.504 -14.047 1.00 66.75 98 SER A C 1
ATOM 763 O O . SER A 1 98 ? 14.686 -2.476 -13.348 1.00 66.75 98 SER A O 1
ATOM 765 N N . ARG A 1 99 ? 15.109 -1.228 -15.166 1.00 71.31 99 ARG A N 1
ATOM 766 C CA . ARG A 1 99 ? 16.233 -2.058 -15.635 1.00 71.31 99 ARG A CA 1
ATOM 767 C C . ARG A 1 99 ? 17.409 -2.045 -14.666 1.00 71.31 99 ARG A C 1
ATOM 769 O O . ARG A 1 99 ? 17.972 -3.100 -14.387 1.00 71.31 99 ARG A O 1
ATOM 776 N N . VAL A 1 100 ? 17.776 -0.873 -14.145 1.00 74.88 100 VAL A N 1
ATOM 777 C CA . VAL A 1 100 ? 18.851 -0.751 -13.147 1.00 74.88 100 VAL A CA 1
ATOM 778 C C . VAL A 1 100 ? 18.494 -1.523 -11.878 1.00 74.88 100 VAL A C 1
ATOM 780 O O . VAL A 1 100 ? 19.293 -2.343 -11.438 1.00 74.88 100 VAL A O 1
ATOM 783 N N . TYR A 1 101 ? 17.283 -1.336 -11.349 1.00 73.44 101 TYR A N 1
ATOM 784 C CA . TYR A 1 101 ? 16.821 -2.019 -10.141 1.00 73.44 101 TYR A CA 1
ATOM 785 C C . TYR A 1 101 ? 16.745 -3.542 -10.321 1.00 73.44 101 TYR A C 1
ATOM 787 O O . TYR A 1 101 ? 17.291 -4.284 -9.508 1.00 73.44 101 TYR A O 1
ATOM 795 N N . SER A 1 102 ? 16.129 -4.029 -11.403 1.00 69.50 102 SER A N 1
ATOM 796 C CA . SER A 1 102 ? 16.048 -5.466 -11.699 1.00 69.50 102 SER A CA 1
ATOM 797 C C . SER A 1 102 ? 17.426 -6.107 -11.850 1.00 69.50 102 SER A C 1
ATOM 799 O O . SER A 1 102 ? 17.623 -7.224 -11.377 1.00 69.50 102 SER A O 1
ATOM 801 N N . ARG A 1 103 ? 18.388 -5.397 -12.456 1.00 76.81 103 ARG A N 1
ATOM 802 C CA . ARG A 1 103 ? 19.781 -5.845 -12.546 1.00 76.81 103 ARG A CA 1
ATOM 803 C C . ARG A 1 103 ? 20.448 -5.889 -11.174 1.00 76.81 103 ARG A C 1
ATOM 805 O O . ARG A 1 103 ? 20.986 -6.924 -10.822 1.00 76.81 103 ARG A O 1
ATOM 812 N N . GLU A 1 104 ? 20.391 -4.812 -10.393 1.00 79.50 104 GLU A N 1
ATOM 813 C CA . GLU A 1 104 ? 21.032 -4.748 -9.068 1.00 79.50 104 GLU A CA 1
ATOM 814 C C . GLU A 1 104 ? 20.486 -5.812 -8.109 1.00 79.50 104 GLU A C 1
ATOM 816 O O . GLU A 1 104 ? 21.246 -6.471 -7.399 1.00 79.50 104 GLU A O 1
ATOM 821 N N . VAL A 1 105 ? 19.168 -6.025 -8.123 1.00 71.75 105 VAL A N 1
ATOM 822 C CA . VAL A 1 105 ? 18.518 -7.099 -7.365 1.00 71.75 105 VAL A CA 1
ATOM 823 C C . VAL A 1 105 ? 18.935 -8.468 -7.898 1.00 71.75 105 VAL A C 1
ATOM 825 O O . VAL A 1 105 ? 19.263 -9.351 -7.109 1.00 71.75 105 VAL A O 1
ATOM 828 N N . GLY A 1 106 ? 18.949 -8.651 -9.220 1.00 72.62 106 GLY A N 1
ATOM 829 C CA . GLY A 1 106 ? 19.390 -9.891 -9.854 1.00 72.62 106 GLY A CA 1
ATOM 830 C C . GLY A 1 106 ? 20.831 -10.253 -9.495 1.00 72.62 106 GLY A C 1
ATOM 831 O O . GLY A 1 106 ? 21.078 -11.381 -9.075 1.00 72.62 106 GLY A O 1
ATOM 832 N N . ASP A 1 107 ? 21.753 -9.292 -9.565 1.00 74.94 107 ASP A N 1
ATOM 833 C CA . ASP A 1 107 ? 23.163 -9.453 -9.203 1.00 74.94 107 ASP A CA 1
ATOM 834 C C . ASP A 1 107 ? 23.314 -9.816 -7.719 1.00 74.94 107 ASP A C 1
ATOM 836 O O . ASP A 1 107 ? 24.008 -10.776 -7.378 1.00 74.94 107 ASP A O 1
ATOM 840 N N . ALA A 1 108 ? 22.611 -9.106 -6.828 1.00 73.38 108 ALA A N 1
ATOM 841 C CA . ALA A 1 108 ? 22.636 -9.378 -5.390 1.00 73.38 108 ALA A CA 1
ATOM 842 C C . ALA A 1 108 ? 22.063 -10.762 -5.029 1.00 73.38 108 ALA A C 1
ATOM 844 O O . ALA A 1 108 ? 22.500 -11.380 -4.057 1.00 73.38 108 ALA A O 1
ATOM 845 N N . LEU A 1 109 ? 21.094 -11.255 -5.805 1.00 70.94 109 LEU A N 1
ATOM 846 C CA . LEU A 1 109 ? 20.450 -12.556 -5.608 1.00 70.94 109 LEU A CA 1
ATOM 847 C C . LEU A 1 109 ? 21.080 -13.688 -6.441 1.00 70.94 109 LEU A C 1
ATOM 849 O O . LEU A 1 109 ? 20.644 -14.836 -6.332 1.00 70.94 109 LEU A O 1
ATOM 853 N N . GLY A 1 110 ? 22.096 -13.396 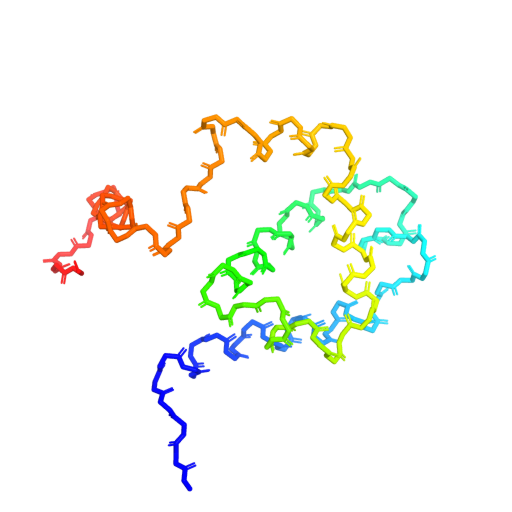-7.260 1.00 74.25 110 GLY A N 1
ATOM 854 C CA . GLY A 1 110 ? 22.780 -14.374 -8.110 1.00 74.25 110 GLY A CA 1
ATOM 855 C C . GLY A 1 110 ? 21.939 -14.913 -9.276 1.00 74.25 110 GLY A C 1
ATOM 856 O O . GLY A 1 110 ? 22.138 -16.055 -9.701 1.00 74.25 110 GLY A O 1
ATOM 857 N N . TRP A 1 111 ? 20.980 -14.136 -9.785 1.00 71.12 111 TRP A N 1
ATOM 858 C CA . TRP A 1 111 ? 20.166 -14.505 -10.948 1.00 71.12 111 TRP A CA 1
ATOM 859 C C . TRP A 1 111 ? 21.015 -14.465 -12.228 1.00 71.12 111 TRP A C 1
ATOM 861 O O . TRP A 1 111 ? 21.685 -13.479 -12.508 1.00 71.12 111 TRP A O 1
ATOM 871 N N . LYS A 1 112 ? 21.027 -15.564 -12.995 1.00 5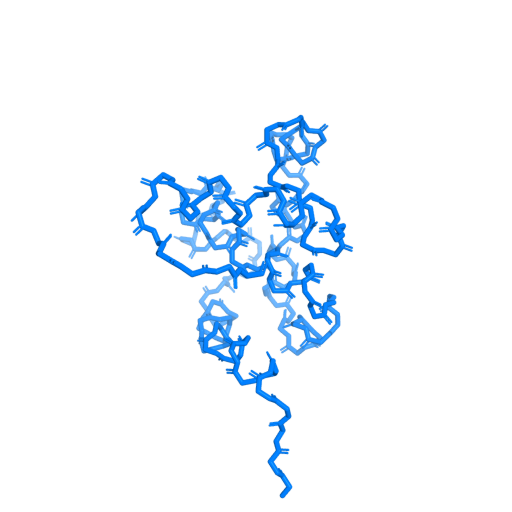2.97 112 LYS A N 1
ATOM 872 C CA . LYS A 1 112 ? 21.999 -15.796 -14.083 1.00 52.97 112 LYS A CA 1
ATOM 873 C C . LYS A 1 112 ? 21.566 -15.351 -15.493 1.00 52.97 112 LYS A C 1
ATOM 875 O O . LYS A 1 112 ? 22.337 -15.569 -16.422 1.00 52.97 112 LYS A O 1
ATOM 880 N N . GLU A 1 113 ? 20.393 -14.747 -15.688 1.00 48.81 113 GLU A N 1
ATOM 881 C CA . GLU A 1 113 ? 19.892 -14.376 -17.029 1.00 48.81 113 GLU A CA 1
ATOM 882 C C . GLU A 1 113 ? 19.312 -12.948 -17.090 1.00 48.81 113 GLU A C 1
ATOM 884 O O . GLU A 1 113 ? 18.806 -12.463 -16.075 1.00 48.81 113 GLU A O 1
ATOM 889 N N . PRO A 1 114 ? 19.400 -12.256 -18.250 1.00 45.53 114 PRO A N 1
ATOM 890 C CA . PRO A 1 114 ? 19.029 -10.846 -18.370 1.00 45.53 114 PRO A CA 1
ATOM 891 C C . PRO A 1 114 ? 17.506 -10.645 -18.476 1.00 45.53 114 PRO A C 1
ATOM 893 O O . PRO A 1 114 ? 16.837 -11.337 -19.244 1.00 45.53 114 PRO A O 1
ATOM 896 N N . TYR A 1 115 ? 16.996 -9.660 -17.727 1.00 51.94 115 TYR A N 1
ATOM 897 C CA . TYR A 1 115 ? 15.625 -9.131 -17.787 1.00 51.94 115 TYR A CA 1
ATOM 898 C C . TYR A 1 115 ? 15.560 -7.855 -18.631 1.00 51.94 115 TYR A C 1
ATOM 900 O O . TYR A 1 115 ? 16.506 -7.032 -18.535 1.00 51.94 115 TYR A O 1
#

pLDDT: mean 80.55, std 16.66, range [31.52, 96.75]

Sequence (115 aa):
MSLPDSLARGKAAYRWFRAWEKQIEAGKFIAGTSQPTVADSCALRVVEDCVEYFGVEDVLGGLPNLRAWRDKFLNVPAMVAFMKSSSRMPSPKVEETSRVYSREVGDALGWKEPY

InterPro domains:
  IPR004046 Glutathione S-transferase, C-terminal [PF14497] (12-85)
  IPR010987 Glutathione S-transferase, C-terminal-like [PS50405] (1-93)
  IPR036282 Glutathione S-transferase, C-terminal domain superfamily [SSF47616] (12-90)

Foldseek 3Di:
DDDDPVVVVLVVCLVVLVVQLVQQDPCAASVRHNDHDVVRVVNLVSQVLSCLVPNDCVRCVPRVSSVVNNVVVCPPPVNVVVVPDPVDQDRCVPVVSVQVVVVVVCVVVVPDDHD

Secondary structure (DSSP, 8-state):
-PPPHHHHHHHHHHHHHHHHHHH--TT--TTS-SS--HHHHHHHHHHHHHHHHH-HHHHHTT-HHHHHHHHHHHTSHHHHHHHTSTTSPPPTTSHHHHHHHHHHHHHHHT--S--